Protein AF-A0A564TL92-F1 (afdb_monomer_lite)

Organism: NCBI:txid88431

Sequence (102 aa):
MNGNMKRSIIAVISGAVILIIAAKSIYMKSESGHKKGEPDVVGTFSINRDENITVVANRENIEDREVFARELLQMYKDNSFHSTKFSTDHGYATSLDMYIYL

Foldseek 3Di:
DDPVVVVVVVVVVVVVVVVVVVVVVVVVPDDPDDDQQPKAWPDWDDDPLEIETEIERNDPDDPDPVVVVVVVVVCLVVLPHDPDGDDCPVHHRPHYHYHYHD

pLDDT: mean 86.88, std 11.8, range [50.06, 97.81]

Secondary structure (DSSP, 8-state):
--HHHHHHHHHHHHHHHHHHHHHHHHHT----S--TT--EEEEEEEETTEEEEEEE--SS--S-HHHHHHHHHHHHHTT--SS-----TT-S-SEEEEEEE-

Radius of gyration: 24.46 Å; chains: 1; bounding box: 34×28×72 Å

Structure (mmCIF, N/CA/C/O backbone):
data_AF-A0A564TL92-F1
#
_entry.id   AF-A0A564TL92-F1
#
loop_
_atom_site.group_PDB
_atom_site.id
_atom_site.type_symbol
_atom_site.label_atom_id
_atom_site.label_alt_id
_atom_site.label_comp_id
_atom_site.label_asym_id
_atom_site.label_entity_id
_atom_site.label_seq_id
_atom_site.pdbx_PDB_ins_code
_atom_site.Cartn_x
_atom_site.Cartn_y
_atom_site.Cartn_z
_atom_site.occupancy
_atom_site.B_iso_or_equiv
_atom_site.auth_seq_id
_atom_site.auth_comp_id
_atom_site.auth_asym_id
_atom_site.auth_atom_id
_atom_site.pdbx_PDB_model_num
ATOM 1 N N . MET A 1 1 ? -15.232 20.067 58.033 1.00 61.88 1 MET A N 1
ATOM 2 C CA . MET A 1 1 ? -15.174 18.749 57.351 1.00 61.88 1 MET A CA 1
ATOM 3 C C . MET A 1 1 ? -14.206 17.840 58.109 1.00 61.88 1 MET A C 1
ATOM 5 O O . MET A 1 1 ? -13.044 18.213 58.216 1.00 61.88 1 MET A O 1
ATOM 9 N N . ASN A 1 2 ? -14.681 16.723 58.678 1.00 71.69 2 ASN A N 1
ATOM 10 C CA . ASN A 1 2 ? -13.899 15.804 59.528 1.00 71.69 2 ASN A CA 1
ATOM 11 C C . ASN A 1 2 ? -12.682 15.221 58.767 1.00 71.69 2 ASN A C 1
ATOM 13 O O . ASN A 1 2 ? -12.787 14.938 57.571 1.00 71.69 2 ASN A O 1
ATOM 17 N N . GLY A 1 3 ? -11.536 15.042 59.435 1.00 72.25 3 GLY A N 1
ATOM 18 C CA . GLY A 1 3 ? -10.301 14.515 58.836 1.00 72.25 3 GLY A CA 1
ATOM 19 C C . GLY A 1 3 ? -10.488 13.151 58.162 1.00 72.25 3 GLY A C 1
ATOM 20 O O . GLY A 1 3 ? -9.949 12.920 57.081 1.00 72.25 3 GLY A O 1
ATOM 21 N N . ASN A 1 4 ? -11.349 12.300 58.726 1.00 73.12 4 ASN A N 1
ATOM 22 C CA . ASN A 1 4 ? -11.700 11.000 58.144 1.00 73.12 4 ASN A CA 1
ATOM 23 C C . ASN A 1 4 ? -12.483 11.133 56.826 1.00 73.12 4 ASN A C 1
ATOM 25 O O . ASN A 1 4 ? -12.256 10.379 55.884 1.00 73.12 4 ASN A O 1
ATOM 29 N N . MET A 1 5 ? -13.342 12.150 56.716 1.00 76.69 5 MET A N 1
ATOM 30 C CA . MET A 1 5 ? -14.131 12.415 55.509 1.00 76.69 5 MET A CA 1
ATOM 31 C C . MET A 1 5 ? -13.255 12.943 54.364 1.00 76.69 5 MET A C 1
ATOM 33 O O . MET A 1 5 ? -13.455 12.572 53.214 1.00 76.69 5 MET A O 1
ATOM 37 N N . LYS A 1 6 ? -12.220 13.737 54.677 1.00 71.12 6 LYS A N 1
ATOM 38 C CA . LYS A 1 6 ? -11.230 14.200 53.688 1.00 71.12 6 LYS A CA 1
ATOM 39 C C . LYS A 1 6 ? -10.413 13.038 53.106 1.00 71.12 6 LYS A C 1
ATOM 41 O O . LYS A 1 6 ? -10.230 12.981 51.897 1.00 71.12 6 LYS A O 1
ATOM 46 N N . ARG A 1 7 ? -9.960 12.096 53.947 1.00 78.88 7 ARG A N 1
ATOM 47 C CA . ARG A 1 7 ? -9.190 10.913 53.509 1.00 78.88 7 ARG A CA 1
ATOM 48 C C 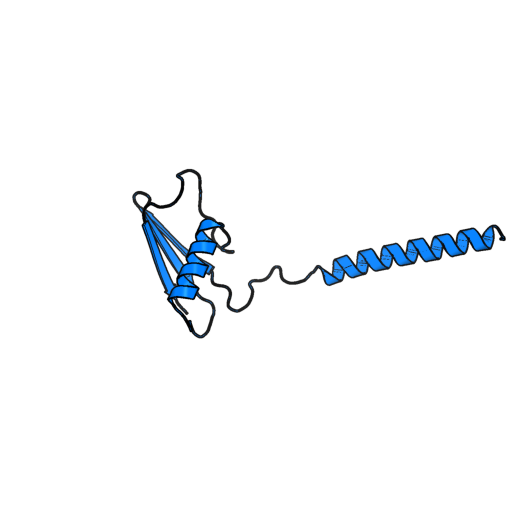. ARG A 1 7 ? -10.023 9.964 52.643 1.00 78.88 7 ARG A C 1
ATOM 50 O O . ARG A 1 7 ? -9.524 9.490 51.629 1.00 78.88 7 ARG A O 1
ATOM 57 N N . SER A 1 8 ? -11.289 9.750 53.008 1.00 77.62 8 SER A N 1
ATOM 58 C CA . SER A 1 8 ? -12.225 8.929 52.226 1.00 77.62 8 SER A CA 1
ATOM 59 C C . SER A 1 8 ? -12.480 9.518 50.832 1.00 77.62 8 SER A C 1
ATOM 61 O O . SER A 1 8 ? -12.354 8.818 49.832 1.00 77.62 8 SER A O 1
ATOM 63 N N . ILE A 1 9 ? -12.717 10.832 50.738 1.00 83.00 9 ILE A N 1
ATOM 64 C CA . ILE A 1 9 ? -12.918 11.517 49.449 1.00 83.00 9 ILE A CA 1
ATOM 65 C C . ILE A 1 9 ? -11.668 11.419 48.559 1.00 83.00 9 ILE A C 1
ATOM 67 O O . ILE A 1 9 ? -11.788 11.136 47.370 1.00 83.00 9 ILE A O 1
ATOM 71 N N . ILE A 1 10 ? -10.467 11.597 49.123 1.00 85.38 10 ILE A N 1
ATOM 72 C CA . ILE A 1 10 ? -9.208 11.475 48.366 1.00 85.38 10 ILE A CA 1
ATOM 73 C C . ILE A 1 10 ? -9.029 10.055 47.811 1.00 85.38 10 ILE A C 1
ATOM 75 O O . ILE A 1 10 ? -8.643 9.907 46.653 1.00 85.38 10 ILE A O 1
ATOM 79 N N . ALA A 1 11 ? -9.344 9.022 48.599 1.00 84.50 11 ALA A N 1
ATOM 80 C CA . ALA A 1 11 ? -9.243 7.628 48.165 1.00 84.50 11 ALA A CA 1
ATOM 81 C C . ALA A 1 11 ? -10.228 7.283 47.034 1.00 84.50 11 ALA A C 1
ATOM 83 O O . ALA A 1 11 ? -9.883 6.554 46.108 1.00 84.50 11 ALA A O 1
ATOM 84 N N . VAL A 1 12 ? -11.443 7.839 47.075 1.00 87.44 12 VAL A N 1
ATOM 85 C CA . VAL A 1 12 ? -12.434 7.653 46.005 1.00 87.44 12 VAL A CA 1
ATOM 86 C C . VAL A 1 12 ? -11.974 8.323 44.710 1.00 87.44 12 VAL A C 1
ATOM 88 O O . VAL A 1 12 ? -12.055 7.717 43.643 1.00 87.44 12 VAL A O 1
ATOM 91 N N . ILE A 1 13 ? -11.441 9.547 44.794 1.00 90.06 13 ILE A N 1
ATOM 92 C CA . ILE A 1 13 ? -10.938 10.272 43.620 1.00 90.06 13 ILE A CA 1
ATOM 93 C C . ILE A 1 13 ? -9.735 9.542 43.010 1.00 90.06 13 ILE A C 1
ATOM 95 O O . ILE A 1 13 ? -9.695 9.354 41.795 1.00 90.06 13 ILE A O 1
ATOM 99 N N . SER A 1 14 ? -8.777 9.086 43.826 1.00 86.94 14 SER A N 1
ATOM 100 C CA . SER A 1 14 ? -7.604 8.367 43.312 1.00 86.94 14 SER A CA 1
ATOM 101 C C . SER A 1 14 ? -7.987 7.034 42.665 1.00 86.94 14 SER A C 1
ATOM 103 O O . SER A 1 14 ? -7.499 6.725 41.577 1.00 86.94 14 SER A O 1
ATOM 105 N N . GLY A 1 15 ? -8.916 6.285 43.267 1.00 88.69 15 GLY A N 1
ATOM 106 C CA . GLY A 1 15 ? -9.452 5.052 42.690 1.00 88.69 15 GLY A CA 1
ATOM 107 C C . GLY A 1 15 ? -10.149 5.283 41.347 1.00 88.69 15 GLY A C 1
ATOM 108 O O . GLY A 1 15 ? -9.890 4.560 40.385 1.00 88.69 15 GLY A O 1
ATOM 109 N N . ALA A 1 16 ? -10.972 6.331 41.242 1.00 89.69 16 ALA A N 1
ATOM 110 C CA . ALA A 1 16 ? -11.666 6.675 40.001 1.00 89.69 16 ALA A CA 1
ATOM 111 C C . ALA A 1 16 ? -10.695 7.042 38.863 1.00 89.69 16 ALA A C 1
ATOM 113 O O . ALA A 1 16 ? -10.878 6.597 37.731 1.00 89.69 16 ALA A O 1
ATOM 114 N N . VAL A 1 17 ? -9.630 7.797 39.154 1.00 92.12 17 VAL A N 1
ATOM 115 C CA . VAL A 1 17 ? -8.612 8.165 38.154 1.00 92.12 17 VAL A CA 1
ATOM 116 C C . VAL A 1 17 ? -7.880 6.930 37.618 1.00 92.12 17 VAL A C 1
ATOM 118 O O . VAL A 1 17 ? -7.697 6.807 36.406 1.00 92.12 17 VAL A O 1
ATOM 121 N N . ILE A 1 18 ? -7.514 5.986 38.491 1.00 89.19 18 ILE A N 1
ATOM 122 C CA . ILE A 1 18 ? -6.846 4.738 38.090 1.00 89.19 18 ILE A CA 1
ATOM 123 C C . ILE A 1 18 ? -7.754 3.903 37.177 1.00 89.19 18 ILE A C 1
ATOM 125 O O . ILE A 1 18 ? -7.296 3.407 36.146 1.00 89.19 18 ILE A O 1
ATOM 129 N N . LEU A 1 19 ? -9.046 3.797 37.503 1.00 87.81 19 LEU A N 1
ATOM 130 C CA . LEU A 1 19 ? -10.017 3.070 36.679 1.00 87.81 19 LEU A CA 1
ATOM 131 C C . LEU A 1 19 ? -10.187 3.695 35.289 1.00 87.81 19 LEU A C 1
ATOM 133 O O . LEU A 1 19 ? -10.255 2.966 34.303 1.00 87.81 19 LEU A O 1
ATOM 137 N N . ILE A 1 20 ? -10.189 5.028 35.182 1.00 87.50 20 ILE A N 1
ATOM 138 C CA . ILE A 1 20 ? -10.271 5.726 33.889 1.00 87.50 20 ILE A CA 1
ATOM 139 C C . ILE A 1 20 ? -9.033 5.436 33.027 1.00 87.50 20 ILE A C 1
ATOM 141 O O . ILE A 1 20 ? -9.167 5.179 31.830 1.00 87.50 20 ILE A O 1
ATOM 145 N N . ILE A 1 21 ? -7.831 5.450 33.612 1.00 84.81 21 ILE A N 1
ATOM 146 C CA . ILE A 1 21 ? -6.583 5.156 32.886 1.00 84.81 21 ILE A CA 1
ATOM 147 C C . ILE A 1 21 ? -6.554 3.690 32.431 1.00 84.81 21 ILE A C 1
ATOM 149 O O . ILE A 1 21 ? -6.224 3.411 31.278 1.00 84.81 21 ILE A O 1
ATOM 153 N N . ALA A 1 22 ? -6.951 2.757 33.300 1.00 83.62 22 ALA A N 1
ATOM 154 C CA . ALA A 1 22 ? -7.019 1.337 32.968 1.00 83.62 22 ALA A CA 1
ATOM 155 C C . ALA A 1 22 ? -8.052 1.056 31.862 1.00 83.62 22 ALA A C 1
ATOM 157 O O . ALA A 1 22 ? -7.749 0.346 30.905 1.00 83.62 22 ALA A O 1
ATOM 158 N N . ALA A 1 23 ? -9.236 1.672 31.938 1.00 79.06 23 ALA A N 1
ATOM 159 C CA . ALA A 1 23 ? -10.262 1.558 30.905 1.00 79.06 23 ALA A CA 1
ATOM 160 C C . ALA A 1 23 ? -9.786 2.124 29.559 1.00 79.06 23 ALA A C 1
ATOM 162 O O . ALA A 1 23 ? -10.008 1.496 28.527 1.00 79.06 23 ALA A O 1
ATOM 163 N N . LYS A 1 24 ? -9.066 3.257 29.556 1.00 73.00 24 LYS A N 1
ATOM 164 C CA . LYS A 1 24 ? -8.439 3.795 28.338 1.00 73.00 24 LYS A CA 1
ATOM 165 C C . LYS A 1 24 ? -7.399 2.840 27.751 1.00 73.00 24 LYS A C 1
ATOM 167 O O . LYS A 1 24 ? -7.398 2.649 26.545 1.00 73.00 24 LYS A O 1
ATOM 172 N N . SER A 1 25 ? -6.561 2.214 28.579 1.00 70.50 25 SER A N 1
ATOM 173 C CA . SER A 1 25 ? -5.563 1.230 28.125 1.00 70.50 25 SER A CA 1
ATOM 174 C C . SER A 1 25 ? -6.207 -0.005 27.479 1.00 70.50 25 SER A C 1
ATOM 176 O O . SER A 1 25 ? -5.749 -0.481 26.443 1.00 70.50 25 SER A O 1
ATOM 178 N N . ILE A 1 26 ? -7.321 -0.487 28.042 1.00 69.88 26 ILE A N 1
ATOM 179 C CA . ILE A 1 26 ? -8.080 -1.615 27.483 1.00 69.88 26 ILE A CA 1
ATOM 180 C C . ILE A 1 26 ? -8.787 -1.210 26.183 1.00 69.88 26 ILE A C 1
ATOM 182 O O . ILE A 1 26 ? -8.750 -1.963 25.215 1.00 69.88 26 ILE A O 1
ATOM 186 N N . TYR A 1 27 ? -9.389 -0.018 26.135 1.00 60.09 27 TYR A N 1
ATOM 187 C CA . TYR A 1 27 ? -10.092 0.472 24.945 1.00 60.09 27 TYR A CA 1
ATOM 188 C C . TYR A 1 27 ? -9.138 0.797 23.786 1.00 60.09 27 TYR A C 1
ATOM 190 O O . TYR A 1 27 ? -9.500 0.642 22.627 1.00 60.09 27 TYR A O 1
ATOM 198 N N . MET A 1 28 ? -7.903 1.210 24.085 1.00 53.88 28 MET A N 1
ATOM 199 C CA . MET A 1 28 ? -6.880 1.532 23.083 1.00 53.88 28 MET A CA 1
ATOM 200 C C . MET A 1 28 ? -6.147 0.290 22.549 1.00 53.88 28 MET A C 1
ATOM 202 O O . MET A 1 28 ? -5.290 0.404 21.674 1.00 53.88 28 MET A O 1
ATOM 206 N N . LYS A 1 29 ? -6.492 -0.911 23.033 1.00 50.06 29 LYS A N 1
ATOM 207 C CA . LYS A 1 29 ? -6.032 -2.182 22.467 1.00 50.06 29 LYS A CA 1
ATOM 208 C C . LYS A 1 29 ? -6.910 -2.579 21.276 1.00 50.06 29 LYS A C 1
ATOM 210 O O . LYS A 1 29 ? -7.561 -3.620 21.290 1.00 50.06 29 LYS A O 1
ATOM 215 N N . SER A 1 30 ? -6.945 -1.738 20.250 1.00 53.50 30 SER A N 1
ATOM 216 C CA . SER A 1 30 ? -7.706 -1.986 19.026 1.00 53.50 30 SER A CA 1
ATOM 217 C C . SER A 1 30 ? -6.801 -1.869 17.800 1.00 53.50 30 SER A C 1
ATOM 219 O O . SER A 1 30 ? -6.252 -0.804 17.533 1.00 53.50 30 SER A O 1
ATOM 221 N N . GLU A 1 31 ? -6.702 -2.995 17.087 1.00 53.19 31 GLU A N 1
ATOM 222 C CA . GLU A 1 31 ? -6.225 -3.169 15.707 1.00 53.19 31 GLU A CA 1
ATOM 223 C C . GLU A 1 31 ? -4.741 -2.882 15.429 1.00 53.19 31 GLU A C 1
ATOM 225 O O . GLU A 1 31 ? -4.388 -2.038 14.616 1.00 53.19 31 GLU A O 1
ATOM 230 N N . SER A 1 32 ? -3.844 -3.681 16.016 1.00 55.41 32 SER A N 1
ATOM 231 C CA . SER A 1 32 ? -2.501 -3.886 15.439 1.00 55.41 32 SER A CA 1
ATOM 232 C C . SER A 1 32 ? -2.499 -4.909 14.290 1.00 55.41 32 SER A C 1
ATOM 234 O O . SER A 1 32 ? -1.439 -5.390 13.899 1.00 55.41 32 SER A O 1
ATOM 236 N N . GLY A 1 33 ? -3.680 -5.326 13.829 1.00 61.06 33 GLY A N 1
ATOM 237 C CA . GLY A 1 33 ? -3.852 -6.258 12.723 1.00 61.06 33 GLY A CA 1
ATOM 238 C C . GLY A 1 33 ? -4.218 -5.501 11.457 1.00 61.06 33 GLY A C 1
ATOM 239 O O . GLY A 1 33 ? -4.920 -4.493 11.526 1.00 61.06 33 GLY A O 1
ATOM 240 N N . HIS A 1 34 ? -3.747 -6.005 10.321 1.00 63.34 34 HIS A N 1
ATOM 241 C CA . HIS A 1 34 ? -4.160 -5.555 8.998 1.00 63.34 34 HIS A CA 1
ATOM 242 C C . HIS A 1 34 ? -5.668 -5.346 8.910 1.00 63.34 34 HIS A C 1
ATOM 244 O O . HIS A 1 34 ? -6.448 -6.254 9.223 1.00 63.34 34 HIS A O 1
ATOM 250 N N . LYS A 1 35 ? -6.082 -4.164 8.450 1.00 77.19 35 LYS A N 1
ATOM 251 C CA . LYS A 1 35 ? -7.495 -3.915 8.188 1.00 77.19 35 LYS A CA 1
ATOM 252 C C . LYS A 1 35 ? -7.899 -4.718 6.959 1.00 77.19 35 LYS A C 1
ATOM 254 O O . LYS A 1 35 ? -7.225 -4.692 5.932 1.00 77.19 35 LYS A O 1
ATOM 259 N N . LYS A 1 36 ? -9.012 -5.449 7.048 1.00 81.00 36 LYS A N 1
ATOM 260 C CA . LYS A 1 36 ? -9.577 -6.150 5.887 1.00 81.00 36 LYS A CA 1
ATOM 261 C C . LYS A 1 36 ? -9.794 -5.132 4.756 1.00 81.00 36 LYS A C 1
ATOM 263 O O . LYS A 1 36 ? -10.445 -4.117 4.988 1.00 81.00 36 LYS A O 1
ATOM 268 N N . GLY A 1 37 ? -9.274 -5.404 3.559 1.00 88.56 37 GLY A N 1
ATOM 269 C CA . GLY A 1 37 ? -9.357 -4.483 2.416 1.00 88.56 37 GLY A CA 1
ATOM 270 C C . GLY A 1 37 ? -8.174 -3.527 2.248 1.00 88.56 37 GLY A C 1
ATOM 271 O O . GLY A 1 37 ? -8.120 -2.820 1.240 1.00 88.56 37 GLY A O 1
ATOM 272 N N . GLU A 1 38 ? -7.242 -3.482 3.204 1.00 93.88 38 GLU A N 1
ATOM 273 C CA . GLU A 1 38 ? -6.045 -2.646 3.112 1.00 93.88 38 GLU A CA 1
ATOM 274 C C . GLU A 1 38 ? -5.030 -3.278 2.149 1.00 93.88 38 GLU A C 1
ATOM 276 O O . GLU A 1 38 ? -4.667 -4.446 2.331 1.00 93.88 38 GLU A O 1
ATOM 281 N N . PRO A 1 39 ? -4.582 -2.550 1.114 1.00 96.31 39 PRO A N 1
ATOM 282 C CA . PRO A 1 39 ? -3.645 -3.096 0.154 1.00 96.31 39 PRO A CA 1
ATOM 283 C C . PRO A 1 39 ? -2.251 -3.204 0.771 1.00 96.31 39 PRO A C 1
ATOM 285 O O . PRO A 1 39 ? -1.846 -2.363 1.574 1.00 96.31 39 PRO A O 1
ATOM 288 N N . ASP A 1 40 ? -1.492 -4.221 0.373 1.00 96.56 40 ASP A N 1
ATOM 289 C CA . ASP A 1 40 ? -0.127 -4.391 0.863 1.00 96.56 40 ASP A CA 1
ATOM 290 C C . ASP A 1 40 ? 0.819 -4.977 -0.184 1.00 96.56 40 ASP A C 1
ATOM 292 O O . ASP A 1 40 ? 0.405 -5.639 -1.137 1.00 96.56 40 ASP A O 1
ATOM 296 N N . VAL A 1 41 ? 2.111 -4.713 -0.006 1.00 96.56 41 VAL A N 1
ATOM 297 C CA . VAL A 1 41 ? 3.167 -5.149 -0.923 1.00 96.56 41 VAL A CA 1
ATOM 298 C C . VAL A 1 41 ? 3.655 -6.538 -0.529 1.00 96.56 41 VAL A C 1
ATOM 30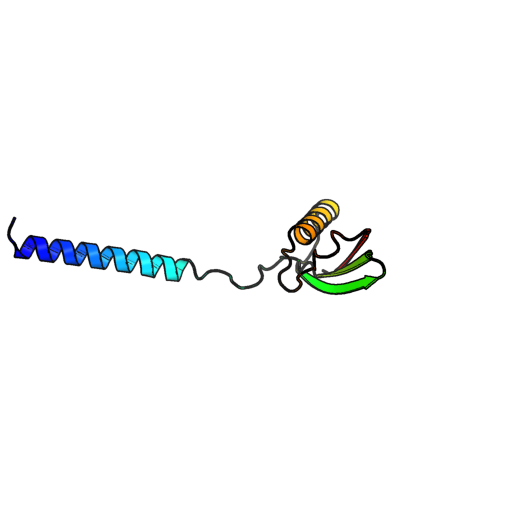0 O O . VAL A 1 41 ? 4.122 -6.745 0.590 1.00 96.56 41 VAL A O 1
ATOM 303 N N . VAL A 1 42 ? 3.605 -7.472 -1.481 1.00 95.69 42 VAL A N 1
ATOM 304 C CA . VAL A 1 42 ? 4.063 -8.866 -1.313 1.00 95.69 42 VAL A CA 1
ATOM 305 C C . VAL A 1 42 ? 5.352 -9.176 -2.072 1.00 95.69 42 VAL A C 1
ATOM 307 O O . VAL A 1 42 ? 5.941 -10.238 -1.885 1.00 95.69 42 VAL A O 1
ATOM 310 N N . GLY A 1 43 ? 5.805 -8.266 -2.934 1.00 95.12 43 GLY A N 1
ATOM 311 C CA . GLY A 1 43 ? 7.047 -8.433 -3.675 1.00 95.12 43 GLY A CA 1
ATOM 312 C C . GLY A 1 43 ? 7.574 -7.114 -4.210 1.00 95.12 43 GLY A C 1
ATOM 313 O O . GLY A 1 43 ? 6.800 -6.249 -4.619 1.00 95.12 43 GLY A O 1
ATOM 314 N N . THR A 1 44 ? 8.895 -6.973 -4.223 1.00 94.06 44 THR A N 1
ATOM 315 C CA . THR A 1 44 ? 9.581 -5.810 -4.782 1.00 94.06 44 THR A CA 1
ATOM 316 C C . THR A 1 44 ? 10.796 -6.250 -5.582 1.00 94.06 44 THR A C 1
ATOM 318 O O . THR A 1 44 ? 11.480 -7.214 -5.235 1.00 94.06 44 THR A O 1
ATOM 321 N N . PHE A 1 45 ? 11.084 -5.524 -6.656 1.00 91.38 45 PHE A N 1
ATOM 322 C CA . PHE A 1 45 ? 12.401 -5.525 -7.270 1.00 91.38 45 PHE A CA 1
ATOM 323 C C . PHE A 1 45 ? 12.741 -4.104 -7.723 1.00 91.38 45 PHE A C 1
ATOM 325 O O . PHE A 1 45 ? 11.859 -3.335 -8.104 1.00 91.38 45 PHE A O 1
ATOM 332 N N . SER A 1 46 ? 14.025 -3.751 -7.684 1.00 89.25 46 SER A N 1
ATOM 333 C CA . SER A 1 46 ? 14.503 -2.478 -8.219 1.00 89.25 46 SER A CA 1
ATOM 334 C C . SER A 1 46 ? 15.718 -2.694 -9.108 1.00 89.25 46 SER A C 1
ATOM 336 O O . SER A 1 46 ? 16.623 -3.456 -8.763 1.00 89.25 46 SER A O 1
ATOM 338 N N . ILE A 1 47 ? 15.728 -2.028 -10.261 1.00 86.94 47 ILE A N 1
ATOM 339 C CA . ILE A 1 47 ? 16.841 -2.008 -11.214 1.00 86.94 47 ILE A CA 1
ATOM 340 C C . ILE A 1 47 ? 17.005 -0.558 -11.667 1.00 86.94 47 ILE A C 1
ATOM 342 O O . ILE A 1 47 ? 16.036 0.072 -12.055 1.00 86.94 47 ILE A O 1
ATOM 346 N N . ASN A 1 48 ? 18.222 -0.008 -11.624 1.00 87.19 48 ASN A N 1
ATOM 347 C CA . ASN A 1 48 ? 18.525 1.341 -12.135 1.00 87.19 48 ASN A CA 1
ATOM 348 C C . ASN A 1 48 ? 17.645 2.490 -11.579 1.00 87.19 48 ASN A C 1
ATOM 350 O O . ASN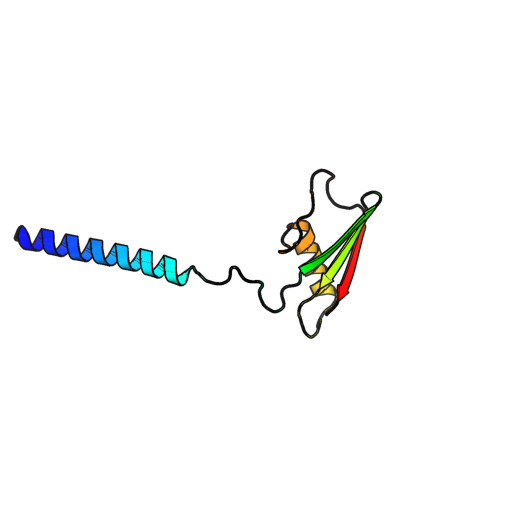 A 1 48 ? 17.467 3.495 -12.259 1.00 87.19 48 ASN A O 1
ATOM 354 N N . ARG A 1 49 ? 17.165 2.388 -10.327 1.00 84.62 49 ARG A N 1
ATOM 355 C CA . ARG A 1 49 ? 16.189 3.304 -9.678 1.00 84.62 49 ARG A CA 1
ATOM 356 C C . ARG A 1 49 ? 14.765 3.245 -10.232 1.00 84.62 49 ARG A C 1
ATOM 358 O O . ARG A 1 49 ? 13.944 4.079 -9.852 1.00 84.62 49 ARG A O 1
ATOM 365 N N . ASP A 1 50 ? 14.473 2.275 -11.079 1.00 90.00 50 ASP A N 1
ATOM 366 C CA . ASP A 1 50 ? 13.109 1.906 -11.413 1.00 90.00 50 ASP A CA 1
ATOM 367 C C . ASP A 1 50 ? 12.633 0.890 -10.381 1.00 90.00 50 ASP A C 1
ATOM 369 O O . ASP A 1 50 ? 13.354 -0.053 -10.026 1.00 90.00 50 ASP A O 1
ATOM 373 N N . GLU A 1 51 ? 11.442 1.118 -9.848 1.00 92.25 51 GLU A N 1
ATOM 374 C CA . GLU A 1 51 ? 10.842 0.264 -8.837 1.00 92.25 51 GLU A CA 1
ATOM 375 C C . GLU A 1 51 ? 9.653 -0.482 -9.408 1.00 92.25 51 GLU A C 1
ATOM 377 O O . GLU A 1 51 ? 8.780 0.081 -10.060 1.00 92.25 51 GLU A O 1
ATOM 382 N N . ASN A 1 52 ? 9.629 -1.778 -9.141 1.00 95.06 52 ASN A N 1
ATOM 383 C CA . ASN A 1 52 ? 8.557 -2.661 -9.536 1.00 95.06 52 ASN A CA 1
ATOM 384 C C . ASN A 1 52 ? 8.022 -3.330 -8.280 1.00 95.06 52 ASN A C 1
ATOM 386 O O . ASN A 1 52 ? 8.740 -4.072 -7.601 1.00 95.06 52 ASN A O 1
ATOM 390 N N . ILE A 1 53 ? 6.757 -3.064 -7.972 1.00 96.06 53 ILE A N 1
ATOM 391 C CA . ILE A 1 53 ? 6.110 -3.579 -6.772 1.00 96.06 53 ILE A CA 1
ATOM 392 C C . ILE A 1 53 ? 4.919 -4.450 -7.142 1.00 96.06 53 ILE A C 1
ATOM 394 O O . ILE A 1 53 ? 4.151 -4.155 -8.055 1.00 96.06 53 ILE A O 1
ATOM 398 N N . THR A 1 54 ? 4.770 -5.550 -6.417 1.00 97.75 54 THR A N 1
ATOM 399 C CA . THR A 1 54 ? 3.590 -6.404 -6.477 1.00 97.75 54 THR A CA 1
ATOM 400 C C . THR A 1 54 ? 2.740 -6.150 -5.245 1.00 97.75 54 THR A C 1
ATOM 402 O O . THR A 1 54 ? 3.198 -6.354 -4.119 1.00 97.75 54 THR A O 1
ATOM 405 N N . VAL A 1 55 ? 1.507 -5.714 -5.471 1.00 97.50 55 VAL A N 1
ATOM 406 C CA . VAL A 1 55 ? 0.538 -5.331 -4.447 1.00 97.50 55 VAL A CA 1
ATOM 407 C C . VAL A 1 55 ? -0.630 -6.307 -4.472 1.00 97.50 55 VAL A C 1
ATOM 409 O O . VAL A 1 55 ? -1.174 -6.609 -5.532 1.00 97.50 55 VAL A O 1
ATOM 412 N N . VAL A 1 56 ? -1.043 -6.777 -3.301 1.00 96.44 56 VAL A N 1
ATOM 413 C CA . VAL A 1 56 ? -2.331 -7.449 -3.115 1.00 96.44 56 VAL A CA 1
ATOM 414 C C . VAL A 1 56 ? -3.312 -6.417 -2.581 1.00 96.44 56 VAL A C 1
ATOM 416 O O . VAL A 1 56 ? -3.037 -5.752 -1.586 1.00 96.44 56 VAL A O 1
ATOM 419 N N . ALA A 1 57 ? -4.449 -6.255 -3.250 1.00 96.44 57 ALA A N 1
ATOM 420 C CA . ALA A 1 57 ? -5.458 -5.267 -2.892 1.00 96.44 57 ALA A CA 1
ATOM 421 C C . ALA A 1 57 ? -6.261 -5.674 -1.646 1.00 96.44 57 ALA A C 1
ATOM 423 O O . ALA A 1 57 ? -6.845 -4.811 -0.989 1.00 96.44 57 ALA A O 1
ATOM 424 N N . ASN A 1 58 ? -6.290 -6.978 -1.330 1.00 95.38 58 ASN A N 1
ATOM 425 C CA . ASN A 1 58 ? -7.001 -7.577 -0.196 1.00 95.38 58 ASN A CA 1
ATOM 426 C C . ASN A 1 58 ? -8.507 -7.265 -0.186 1.00 95.38 58 ASN A C 1
ATOM 428 O O . ASN A 1 58 ? -9.143 -7.249 0.873 1.00 95.38 58 ASN A O 1
ATOM 432 N N . ARG A 1 59 ? -9.087 -7.005 -1.361 1.00 93.69 59 ARG A N 1
ATOM 433 C CA . ARG A 1 59 ? -10.489 -6.614 -1.551 1.00 93.69 59 ARG A CA 1
ATOM 434 C C . ARG A 1 59 ? -11.070 -7.331 -2.763 1.00 93.69 59 ARG A C 1
ATOM 436 O O . ARG A 1 59 ? -10.366 -7.610 -3.723 1.00 93.69 59 ARG A O 1
ATOM 443 N N . GLU A 1 60 ? -12.372 -7.600 -2.722 1.00 94.88 60 GLU A N 1
ATOM 444 C CA . GLU A 1 60 ? -13.053 -8.396 -3.754 1.00 94.88 60 GLU A CA 1
ATOM 445 C C . GLU A 1 60 ? -13.068 -7.713 -5.128 1.00 94.88 60 GLU A C 1
ATOM 447 O O . GLU A 1 60 ? -13.060 -8.383 -6.159 1.00 94.88 60 GLU A O 1
ATOM 452 N N . ASN A 1 61 ? -13.102 -6.380 -5.156 1.00 95.44 61 ASN A N 1
ATOM 453 C CA . ASN A 1 61 ? -13.064 -5.601 -6.383 1.00 95.44 61 ASN A CA 1
ATOM 454 C C . ASN A 1 61 ? -12.385 -4.239 -6.162 1.00 95.44 61 ASN A C 1
ATOM 456 O O . ASN A 1 61 ? -12.204 -3.781 -5.032 1.00 95.44 61 ASN A O 1
ATOM 460 N N . ILE A 1 62 ? -12.010 -3.598 -7.269 1.00 95.75 62 ILE A N 1
ATOM 461 C CA . ILE A 1 62 ? -11.554 -2.208 -7.310 1.00 95.75 62 ILE A CA 1
ATOM 462 C C . ILE A 1 62 ? -12.583 -1.439 -8.136 1.00 95.75 62 ILE A C 1
ATOM 464 O O . ILE A 1 62 ? -12.621 -1.591 -9.358 1.00 95.75 62 ILE A O 1
ATOM 468 N N . GLU A 1 63 ? -13.424 -0.654 -7.462 1.00 94.12 63 GLU A N 1
ATOM 469 C CA . GLU A 1 63 ? -14.497 0.126 -8.096 1.00 94.12 63 GLU A CA 1
ATOM 470 C C . GLU A 1 63 ? -13.938 1.183 -9.057 1.00 94.12 63 GLU A C 1
ATOM 472 O O . GLU A 1 63 ? -14.349 1.255 -10.214 1.00 94.12 63 GLU A O 1
ATOM 477 N N . ASP A 1 64 ? -12.952 1.955 -8.593 1.00 97.25 64 ASP A N 1
ATOM 478 C CA . ASP A 1 64 ? -12.262 2.979 -9.372 1.00 97.25 64 ASP A CA 1
ATOM 479 C C . ASP A 1 64 ? -10.750 2.727 -9.343 1.00 97.25 64 ASP A C 1
ATOM 481 O O . ASP A 1 64 ? -10.081 2.826 -8.309 1.00 97.25 64 ASP A O 1
ATOM 485 N N . ARG A 1 65 ? -10.206 2.383 -10.513 1.00 95.25 65 ARG A N 1
ATOM 486 C CA . ARG A 1 65 ? -8.787 2.054 -10.673 1.00 95.25 65 ARG A CA 1
ATOM 487 C C . ARG A 1 65 ? -7.882 3.273 -10.542 1.00 95.25 65 ARG A C 1
ATOM 489 O O . ARG A 1 65 ? -6.758 3.118 -10.077 1.00 95.25 65 ARG A O 1
ATOM 496 N N . GLU A 1 66 ? -8.336 4.461 -10.935 1.00 96.88 66 GLU A N 1
ATOM 497 C CA . GLU A 1 66 ? -7.527 5.676 -10.819 1.00 96.88 66 GLU A CA 1
ATOM 498 C C . GLU A 1 66 ? -7.446 6.144 -9.370 1.00 96.88 66 GLU A C 1
ATOM 500 O O . GLU A 1 66 ? -6.367 6.509 -8.900 1.00 96.88 66 GLU A O 1
ATOM 505 N N . VAL A 1 67 ? -8.566 6.104 -8.644 1.00 97.81 67 VAL A N 1
ATOM 506 C CA . VAL A 1 67 ? -8.587 6.423 -7.210 1.00 97.81 67 VAL A CA 1
ATOM 507 C C . VAL A 1 67 ? -7.705 5.442 -6.443 1.00 97.81 67 VAL A C 1
ATOM 509 O O . VAL A 1 67 ? -6.883 5.871 -5.634 1.00 97.81 67 VAL A O 1
ATOM 512 N N . PHE A 1 68 ? -7.794 4.147 -6.759 1.00 97.06 68 PHE A N 1
ATOM 513 C CA . PHE A 1 68 ? -6.949 3.134 -6.133 1.00 97.06 68 PHE A CA 1
ATOM 514 C C . PHE A 1 68 ? -5.461 3.306 -6.474 1.00 97.06 68 PHE A C 1
ATOM 516 O O . PHE A 1 68 ? -4.608 3.223 -5.596 1.00 97.06 68 PHE A O 1
ATOM 523 N N . ALA A 1 69 ? -5.117 3.632 -7.723 1.00 96.69 69 ALA A N 1
ATOM 524 C CA . ALA A 1 69 ? -3.730 3.920 -8.091 1.00 96.69 69 ALA A CA 1
ATOM 525 C C . ALA A 1 69 ? -3.169 5.141 -7.337 1.00 96.69 69 ALA A C 1
ATOM 527 O O . ALA A 1 69 ? -2.009 5.139 -6.923 1.00 96.69 69 ALA A O 1
ATOM 528 N N . ARG A 1 70 ? -3.989 6.179 -7.114 1.00 97.62 70 ARG A N 1
ATOM 529 C CA . ARG A 1 70 ? -3.603 7.349 -6.305 1.00 97.62 70 ARG A CA 1
ATOM 530 C C . ARG A 1 70 ? -3.413 6.991 -4.833 1.00 97.62 70 ARG A C 1
ATOM 532 O O . ARG A 1 70 ? -2.471 7.496 -4.229 1.00 97.62 70 ARG A O 1
ATOM 539 N N . GLU A 1 71 ? -4.263 6.124 -4.281 1.00 97.19 71 GLU A N 1
ATOM 540 C CA . GLU A 1 71 ? -4.111 5.566 -2.930 1.00 97.19 71 GLU A CA 1
ATOM 541 C C . GLU A 1 71 ? -2.754 4.858 -2.794 1.00 97.19 71 GLU A C 1
ATOM 543 O O . GLU A 1 71 ? -1.952 5.237 -1.943 1.00 97.19 71 GLU A O 1
ATOM 548 N N . LEU A 1 72 ? -2.436 3.920 -3.694 1.00 97.00 72 LEU A N 1
ATOM 549 C CA . LEU A 1 72 ? -1.165 3.186 -3.671 1.00 97.00 72 LEU A CA 1
ATOM 550 C C . LEU A 1 72 ? 0.055 4.095 -3.852 1.00 97.00 72 LEU A C 1
ATOM 552 O O . LEU A 1 72 ? 1.059 3.932 -3.160 1.00 97.00 72 LEU A O 1
ATOM 556 N N . LEU A 1 73 ? -0.025 5.082 -4.750 1.00 96.06 73 LEU A N 1
ATOM 557 C CA . LEU A 1 73 ? 1.048 6.058 -4.938 1.00 96.06 73 LEU A CA 1
ATOM 558 C C . LEU A 1 73 ? 1.275 6.900 -3.677 1.00 96.06 73 LEU A C 1
ATOM 560 O O . LEU A 1 73 ? 2.417 7.233 -3.357 1.00 96.06 73 LEU A O 1
ATOM 564 N N . GLN A 1 74 ? 0.205 7.258 -2.968 1.00 96.56 74 GLN A N 1
ATOM 565 C CA . GLN A 1 74 ? 0.317 7.984 -1.710 1.00 96.56 74 GLN A CA 1
ATOM 566 C C . GLN A 1 74 ? 0.938 7.100 -0.627 1.00 96.56 74 GLN A C 1
ATOM 568 O O . GLN A 1 74 ? 1.872 7.529 0.043 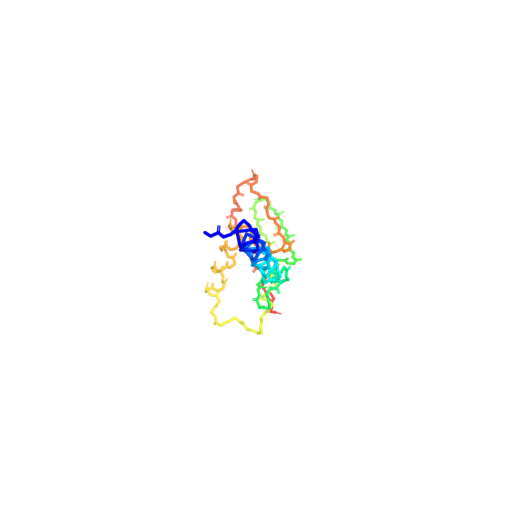1.00 96.56 74 GLN A O 1
ATOM 573 N N . MET A 1 75 ? 0.507 5.841 -0.524 1.00 96.25 75 MET A N 1
ATOM 574 C CA . MET A 1 75 ? 1.087 4.882 0.418 1.00 96.25 75 MET A CA 1
ATOM 575 C C . MET A 1 75 ? 2.577 4.635 0.172 1.00 96.25 75 MET A C 1
ATOM 577 O O . MET A 1 75 ? 3.355 4.542 1.121 1.00 96.25 75 MET A O 1
ATOM 581 N N . TYR A 1 76 ? 2.989 4.580 -1.095 1.00 94.31 76 TYR A N 1
ATOM 582 C CA . TYR A 1 76 ? 4.396 4.495 -1.475 1.00 94.31 76 TYR A CA 1
ATOM 583 C C . TYR A 1 76 ? 5.192 5.709 -0.978 1.00 94.31 76 TYR A C 1
ATOM 585 O O . TYR A 1 76 ? 6.212 5.546 -0.312 1.00 94.31 76 TYR A O 1
ATOM 593 N N . LYS A 1 77 ? 4.696 6.927 -1.236 1.00 93.12 77 LYS A N 1
ATOM 594 C CA . LYS A 1 77 ? 5.352 8.173 -0.800 1.00 93.12 77 LYS A CA 1
ATOM 595 C C . LYS A 1 77 ? 5.446 8.291 0.716 1.00 93.12 77 LYS A C 1
ATOM 597 O O . LYS A 1 77 ? 6.467 8.732 1.234 1.00 93.12 77 LYS A O 1
ATOM 602 N N . ASP A 1 78 ? 4.401 7.863 1.412 1.00 94.88 78 ASP A N 1
ATOM 603 C CA . ASP A 1 78 ? 4.338 7.891 2.872 1.00 94.88 78 ASP A CA 1
ATOM 604 C C . ASP A 1 78 ? 5.067 6.700 3.513 1.00 94.88 78 ASP A C 1
ATOM 606 O O . ASP A 1 78 ? 5.132 6.598 4.739 1.00 94.88 78 ASP A O 1
ATOM 610 N N . ASN A 1 79 ? 5.609 5.788 2.695 1.00 93.62 79 ASN A N 1
ATOM 611 C CA . ASN A 1 79 ? 6.229 4.537 3.118 1.00 93.62 79 ASN A CA 1
ATOM 612 C C . ASN A 1 79 ? 5.341 3.759 4.112 1.00 93.62 79 ASN A C 1
ATOM 614 O O . ASN A 1 79 ? 5.796 3.261 5.150 1.00 93.62 79 ASN A O 1
ATOM 618 N N . SER A 1 80 ? 4.035 3.725 3.836 1.00 94.00 80 SER A N 1
ATOM 619 C CA . SER A 1 80 ? 3.005 3.342 4.806 1.00 94.00 80 SER A CA 1
ATOM 620 C C . SER A 1 80 ? 2.493 1.913 4.653 1.00 94.00 80 SER A C 1
ATOM 622 O O . SER A 1 80 ? 1.824 1.433 5.565 1.00 94.00 80 SER A O 1
ATOM 624 N N . PHE A 1 81 ? 2.886 1.199 3.593 1.00 94.62 81 PHE A N 1
ATOM 625 C CA . PHE A 1 81 ? 2.650 -0.243 3.463 1.00 94.62 81 PHE A CA 1
ATOM 626 C C . PHE A 1 81 ? 3.104 -0.992 4.716 1.00 94.62 81 PHE A C 1
ATOM 628 O O . PHE A 1 81 ? 4.116 -0.646 5.333 1.00 94.62 81 PHE A O 1
ATOM 635 N N . HIS A 1 82 ? 2.342 -1.995 5.129 1.00 92.62 82 HIS A N 1
ATOM 636 C CA . HIS A 1 82 ? 2.582 -2.651 6.407 1.00 92.62 82 HIS A CA 1
ATOM 637 C C . HIS A 1 82 ? 3.753 -3.630 6.313 1.00 92.62 82 HIS A C 1
ATOM 639 O O . HIS A 1 82 ? 4.674 -3.549 7.127 1.00 92.62 82 HIS A O 1
ATOM 645 N N . SER A 1 83 ? 3.743 -4.517 5.311 1.00 92.56 83 SER A N 1
ATOM 646 C CA . SER A 1 83 ? 4.739 -5.589 5.196 1.00 92.56 83 SER A CA 1
ATOM 647 C C . SER A 1 83 ? 6.076 -5.115 4.639 1.00 92.56 83 SER A C 1
ATOM 649 O O . SER A 1 83 ? 7.107 -5.718 4.932 1.00 92.56 83 SER A O 1
ATOM 651 N N . THR A 1 84 ? 6.082 -4.042 3.846 1.00 92.62 84 THR A N 1
ATOM 652 C CA . THR A 1 84 ? 7.286 -3.576 3.145 1.00 92.62 84 THR A CA 1
ATOM 653 C C . THR A 1 84 ? 7.569 -2.109 3.429 1.00 92.62 84 THR A C 1
ATOM 655 O O . THR A 1 84 ? 6.676 -1.270 3.343 1.00 92.62 84 THR A O 1
ATOM 658 N N . LYS A 1 85 ? 8.839 -1.795 3.717 1.00 92.62 85 LYS A N 1
ATOM 659 C CA . LYS A 1 85 ? 9.353 -0.426 3.811 1.00 92.62 85 LYS A CA 1
ATOM 660 C C . LYS A 1 85 ? 10.400 -0.176 2.733 1.00 92.62 85 LYS A C 1
ATOM 662 O O . LYS A 1 85 ? 11.325 -0.968 2.570 1.00 92.62 85 LYS A O 1
ATOM 667 N N . PHE A 1 86 ? 10.257 0.937 2.030 1.00 89.81 86 PHE A N 1
ATOM 668 C CA . PHE A 1 86 ? 11.157 1.379 0.972 1.00 89.81 86 PHE A CA 1
ATOM 669 C C . PHE A 1 86 ? 12.254 2.274 1.558 1.00 89.81 86 PHE A C 1
ATOM 671 O O . PHE A 1 86 ? 11.997 3.067 2.469 1.00 89.81 86 PHE A O 1
ATOM 678 N N . SER A 1 87 ? 13.486 2.127 1.061 1.00 85.56 87 SER A N 1
ATOM 679 C CA . SER A 1 87 ? 14.579 3.044 1.404 1.00 85.56 87 SER A CA 1
ATOM 680 C C . SER A 1 87 ? 14.370 4.369 0.678 1.00 85.56 87 SER A C 1
ATOM 682 O O . SER A 1 87 ? 14.075 4.393 -0.512 1.00 85.56 87 SER A O 1
ATOM 684 N N . THR A 1 88 ? 14.574 5.473 1.391 1.00 82.69 88 THR A N 1
ATOM 685 C CA . THR A 1 88 ? 14.549 6.830 0.829 1.00 82.69 88 THR A CA 1
ATOM 686 C C . THR A 1 88 ? 15.952 7.390 0.597 1.00 82.69 88 THR A C 1
ATOM 688 O O . THR A 1 88 ? 16.094 8.543 0.194 1.00 82.69 88 THR A O 1
ATOM 691 N N . ASP A 1 89 ? 17.000 6.600 0.851 1.00 87.19 89 ASP A N 1
ATOM 692 C CA . ASP A 1 89 ? 18.396 7.066 0.839 1.00 87.19 89 ASP A CA 1
ATOM 693 C C . ASP A 1 89 ? 18.844 7.535 -0.552 1.00 87.19 89 ASP A C 1
ATOM 695 O O . ASP A 1 89 ? 19.729 8.378 -0.687 1.00 87.19 89 ASP A O 1
ATOM 699 N N . HIS A 1 90 ? 18.200 7.015 -1.597 1.00 80.81 90 HIS A N 1
ATOM 700 C CA . HIS A 1 90 ? 18.478 7.349 -2.993 1.00 80.81 90 HIS A CA 1
ATOM 701 C C . HIS A 1 90 ? 17.455 8.333 -3.590 1.00 80.81 90 HIS A C 1
ATOM 703 O O . HIS A 1 90 ? 17.496 8.600 -4.795 1.00 80.81 90 HIS A O 1
ATOM 709 N N . GLY A 1 91 ? 16.572 8.894 -2.754 1.00 85.00 91 GLY A N 1
ATOM 710 C CA . GLY A 1 91 ? 15.389 9.637 -3.184 1.00 85.00 91 GLY A CA 1
ATOM 711 C C . GLY A 1 91 ? 14.277 8.715 -3.695 1.00 85.00 91 GLY A C 1
ATOM 712 O O . GLY A 1 91 ? 14.300 7.514 -3.446 1.00 85.00 91 GLY A O 1
ATOM 713 N N . TYR A 1 92 ? 13.299 9.288 -4.400 1.00 84.00 92 TYR A N 1
ATOM 714 C CA . TYR A 1 92 ? 12.227 8.517 -5.036 1.00 84.00 92 TYR A CA 1
ATOM 715 C C . TYR A 1 92 ? 12.704 7.809 -6.306 1.00 84.00 92 TYR A C 1
ATOM 717 O O . TYR A 1 92 ? 13.609 8.290 -6.998 1.00 84.00 92 TYR A O 1
ATOM 725 N N . ALA A 1 93 ? 12.037 6.701 -6.629 1.00 89.00 93 ALA A N 1
ATOM 726 C CA . ALA A 1 93 ? 12.211 6.004 -7.892 1.00 89.00 93 ALA A CA 1
ATOM 727 C C . ALA A 1 93 ? 11.993 6.937 -9.094 1.00 89.00 93 ALA A C 1
ATOM 729 O O . ALA A 1 93 ? 11.182 7.867 -9.056 1.00 89.00 93 ALA A O 1
ATOM 730 N N . THR A 1 94 ? 12.727 6.679 -10.176 1.00 91.38 94 THR A N 1
ATOM 731 C CA . THR A 1 94 ? 12.555 7.414 -11.441 1.00 91.38 94 THR A CA 1
ATOM 732 C C . THR A 1 94 ? 11.276 6.980 -12.153 1.00 91.38 94 THR A C 1
ATOM 734 O O . THR A 1 94 ? 10.577 7.810 -12.734 1.00 91.38 94 THR A O 1
ATOM 737 N N . SER A 1 95 ? 10.932 5.698 -12.041 1.00 92.12 95 SER A N 1
ATOM 738 C CA . SER A 1 95 ? 9.652 5.135 -12.452 1.00 92.12 95 SER A CA 1
ATOM 739 C C . SER A 1 95 ? 9.158 4.125 -11.415 1.00 92.12 95 SER A C 1
ATOM 741 O O . SER A 1 95 ? 9.954 3.530 -10.684 1.00 92.12 95 SER A O 1
ATOM 743 N N . LEU A 1 96 ? 7.837 3.978 -11.323 1.00 93.44 96 LEU A N 1
ATOM 744 C CA . LEU A 1 96 ? 7.180 3.064 -10.396 1.00 93.44 96 LEU A CA 1
ATOM 745 C C . LEU A 1 96 ? 6.109 2.275 -11.142 1.00 93.44 96 LEU A C 1
ATOM 747 O O . LEU A 1 96 ? 5.077 2.831 -11.519 1.00 93.44 96 LEU A O 1
ATOM 751 N N . ASP A 1 97 ? 6.355 0.981 -11.297 1.00 95.25 97 ASP A N 1
ATOM 752 C CA . ASP A 1 97 ? 5.424 0.026 -11.882 1.00 95.25 97 ASP A CA 1
ATOM 753 C C . ASP A 1 97 ? 4.760 -0.804 -10.781 1.00 95.25 97 ASP A C 1
ATOM 755 O O . ASP A 1 97 ? 5.419 -1.322 -9.873 1.00 95.25 97 ASP A O 1
ATOM 759 N N . MET A 1 98 ? 3.435 -0.944 -10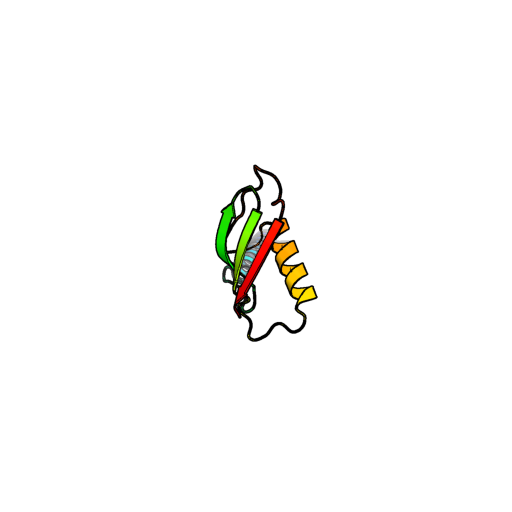.859 1.00 95.69 98 MET A N 1
ATOM 760 C CA . MET A 1 98 ? 2.642 -1.675 -9.869 1.00 95.69 98 MET A CA 1
ATOM 761 C C . MET A 1 98 ? 1.871 -2.821 -10.521 1.00 95.69 98 MET A C 1
ATOM 763 O O . MET A 1 98 ? 1.011 -2.603 -11.376 1.00 95.69 98 MET A O 1
ATOM 767 N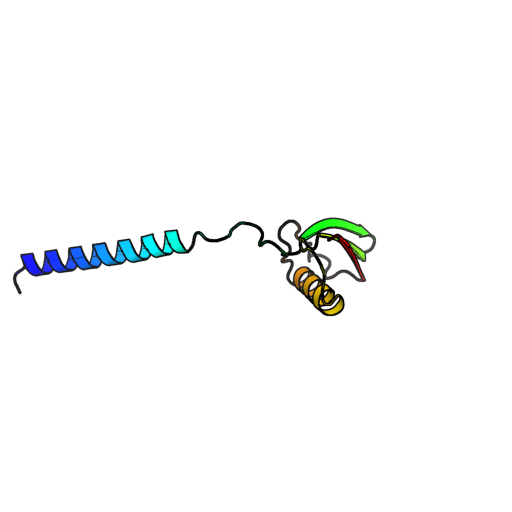 N . TYR A 1 99 ? 2.125 -4.040 -10.056 1.00 96.38 99 TYR A N 1
ATOM 768 C CA . TYR A 1 99 ? 1.353 -5.231 -10.402 1.00 96.38 99 TYR A CA 1
ATOM 769 C C . TYR A 1 99 ? 0.352 -5.513 -9.290 1.00 96.38 99 TYR A C 1
ATOM 771 O O . TYR A 1 99 ? 0.745 -5.776 -8.157 1.00 96.38 99 TYR A O 1
ATOM 779 N N . ILE A 1 100 ? -0.939 -5.441 -9.605 1.00 96.56 100 ILE A N 1
ATOM 780 C CA . ILE A 1 100 ? -2.011 -5.516 -8.609 1.00 96.56 100 ILE A CA 1
ATOM 781 C C . ILE A 1 100 ? -2.754 -6.844 -8.749 1.00 96.56 100 ILE A C 1
ATOM 783 O O . ILE A 1 100 ? -3.307 -7.141 -9.810 1.00 96.56 100 ILE A O 1
ATOM 787 N N . TYR A 1 101 ? -2.812 -7.600 -7.657 1.00 95.25 101 TYR A N 1
ATOM 788 C CA . TYR A 1 101 ? -3.670 -8.770 -7.484 1.00 95.25 101 TYR A CA 1
ATOM 789 C C . TYR A 1 101 ? -4.846 -8.417 -6.570 1.00 95.25 101 TYR A C 1
ATOM 791 O O . TYR A 1 101 ? -4.695 -7.590 -5.671 1.00 95.25 101 TYR A O 1
ATOM 799 N N . LEU A 1 102 ? -6.012 -9.021 -6.808 1.00 93.25 102 LEU A N 1
ATOM 800 C CA . LEU A 1 102 ? -7.184 -8.890 -5.935 1.00 93.25 102 LEU A CA 1
ATOM 801 C C . LEU A 1 102 ? -7.124 -9.907 -4.794 1.00 93.25 102 LEU A C 1
ATOM 803 O O . LEU A 1 102 ? -6.859 -11.092 -5.103 1.00 93.25 102 LEU A O 1
#